Protein AF-A0A662G137-F1 (afdb_monomer)

Foldseek 3Di:
DVVVVVVVLVVVVVVDDVVVVVVVVVVVVVVVLVVVLVCLVVVLVVQLVVLVPDLDQAADEQCNVVVLVVSLVVCVVVVVVVVSVVSVVSVVSSVVSNVVSLVVVCVVALDDDPVSCNRDHNVSSVVSVVSSVVVVVVVVVVCCVVVDPD

Secondary structure (DSSP, 8-state):
-HHHHHHHHHHHHTTS-HHHHHHHHHHHHHHHHHHHHHHHHHHHHHHHHHHHH-SSPPP--TTHHHHHHHHHHHHHHTT-HHHHHHHHHHHHHHHHHHHHHHHHHHHH--S--HHHHTTS-HHHHHHHHHHHHHHHHHHHHHHHHHTT--

Mean predicted aligned error: 10.44 Å

Radius of gyration: 22.41 Å; Cα contacts (8 Å, |Δi|>4): 82; chains: 1; bounding box: 70×26×54 Å

Solvent-accessible surface area (backbone atoms only — not comparable to full-atom values): 8249 Å² total; per-residue (Å²): 111,72,70,59,51,56,50,52,50,59,58,54,66,73,67,75,55,74,67,67,48,49,55,50,50,50,53,49,50,51,49,51,50,49,51,55,47,58,50,47,57,56,48,50,54,54,49,40,58,50,48,77,75,40,85,62,81,62,72,41,57,54,57,45,66,62,52,51,52,52,49,39,50,51,30,48,76,71,66,37,52,74,59,23,54,52,50,50,52,53,50,53,52,40,50,53,54,51,48,53,44,53,50,53,49,35,77,75,48,38,63,80,48,70,76,62,41,68,24,29,28,53,71,50,39,56,51,52,48,49,49,11,52,53,49,42,52,49,51,56,49,49,53,45,60,74,68,62,64,132

Sequence (150 aa):
MVAMLKLLHRILTSMGSEKDLAVITEGYTEEVAREETVSMDIGLKKLLWKEERTDELQAIPADFYTRLSSYIKIMKENKDEKMADRMECLAVDLLRRRLQKILGIVSTNPRASKELMDKMSFEEKVLYNTLCKTVAAWENYMSRYVGGGD

Structure (mmCIF, N/CA/C/O backbone):
data_AF-A0A662G137-F1
#
_entry.id   AF-A0A662G137-F1
#
loop_
_atom_site.group_PDB
_atom_site.id
_atom_site.type_symbol
_atom_site.label_atom_id
_atom_site.label_alt_id
_atom_site.label_comp_id
_atom_site.label_asym_id
_atom_site.label_entity_id
_atom_site.label_seq_id
_atom_site.pdbx_PDB_ins_code
_atom_site.Cartn_x
_atom_site.Cartn_y
_atom_site.Cartn_z
_atom_site.occupancy
_atom_site.B_iso_or_equiv
_atom_site.auth_seq_id
_atom_site.auth_comp_id
_atom_site.auth_asym_id
_atom_site.auth_atom_id
_atom_site.pdbx_PDB_model_num
ATOM 1 N N . MET A 1 1 ? -21.602 -11.306 2.082 1.00 51.47 1 MET A N 1
ATOM 2 C CA . MET A 1 1 ? -22.308 -11.395 3.382 1.00 51.47 1 MET A CA 1
ATOM 3 C C . MET A 1 1 ? -23.451 -10.391 3.506 1.00 51.47 1 MET A C 1
ATOM 5 O O . MET A 1 1 ? -24.570 -10.830 3.722 1.00 51.47 1 MET A O 1
ATOM 9 N N . VAL A 1 2 ? -23.240 -9.094 3.252 1.00 40.75 2 VAL A N 1
ATOM 10 C CA . VAL A 1 2 ? -24.284 -8.041 3.342 1.00 40.75 2 VAL A CA 1
ATOM 11 C C . VAL A 1 2 ? -25.570 -8.341 2.542 1.00 40.75 2 VAL A C 1
ATOM 13 O O . VAL A 1 2 ? -26.673 -8.070 3.007 1.00 40.75 2 VAL A O 1
ATOM 16 N N . ALA A 1 3 ? -25.463 -8.951 1.355 1.00 46.53 3 ALA A N 1
ATOM 17 C CA . ALA A 1 3 ? -26.630 -9.324 0.543 1.00 46.53 3 ALA A CA 1
ATOM 18 C C . ALA A 1 3 ? -27.473 -10.463 1.155 1.00 46.53 3 ALA A C 1
ATOM 20 O O . ALA A 1 3 ? -28.692 -10.471 1.011 1.00 46.53 3 ALA A O 1
ATOM 21 N N . MET A 1 4 ? -26.834 -11.395 1.869 1.00 54.94 4 MET A N 1
ATOM 22 C CA . MET A 1 4 ? -27.506 -12.519 2.532 1.00 54.94 4 MET A CA 1
ATOM 23 C C . MET A 1 4 ? -28.277 -12.034 3.771 1.00 54.94 4 MET A C 1
ATOM 25 O O . MET A 1 4 ? -29.402 -12.461 4.011 1.00 54.94 4 MET A O 1
ATOM 29 N N . LEU A 1 5 ? -27.714 -11.054 4.485 1.00 55.84 5 LEU A N 1
ATOM 30 C CA . LEU A 1 5 ? -28.343 -10.387 5.629 1.00 55.84 5 LEU A CA 1
ATOM 31 C C . LEU A 1 5 ? -29.590 -9.587 5.226 1.00 55.84 5 LEU A C 1
ATOM 33 O O . LEU A 1 5 ? -30.619 -9.677 5.890 1.00 55.84 5 LEU A O 1
ATOM 37 N N . LYS A 1 6 ? -29.551 -8.880 4.087 1.00 55.31 6 LYS A N 1
ATOM 38 C CA . LYS A 1 6 ? -30.733 -8.184 3.538 1.00 55.31 6 LYS A CA 1
ATOM 39 C C . LYS A 1 6 ? -31.857 -9.146 3.138 1.00 55.31 6 LYS A C 1
ATOM 41 O O . LYS A 1 6 ? -33.029 -8.787 3.237 1.00 55.31 6 LYS A O 1
ATOM 46 N N . LEU A 1 7 ? -31.505 -10.354 2.690 1.00 60.69 7 LEU A N 1
ATOM 47 C CA . LEU A 1 7 ? -32.466 -11.397 2.330 1.00 60.69 7 LEU A CA 1
ATOM 48 C C . LEU A 1 7 ? -33.125 -12.004 3.578 1.00 60.69 7 LEU A C 1
ATOM 50 O O . LEU A 1 7 ? -34.345 -12.128 3.613 1.00 60.69 7 LEU A O 1
ATOM 54 N N . LEU A 1 8 ? -32.336 -12.303 4.615 1.00 57.41 8 LEU A N 1
ATOM 55 C CA . LEU A 1 8 ? -32.831 -12.789 5.908 1.00 57.41 8 LEU A CA 1
ATOM 56 C C . LEU A 1 8 ? -33.734 -11.766 6.601 1.00 57.41 8 LEU A C 1
ATOM 58 O O . LEU A 1 8 ? -34.808 -12.132 7.066 1.00 57.41 8 LEU A O 1
ATOM 62 N N . HIS A 1 9 ? -33.354 -10.484 6.586 1.00 60.75 9 HIS A N 1
ATOM 63 C 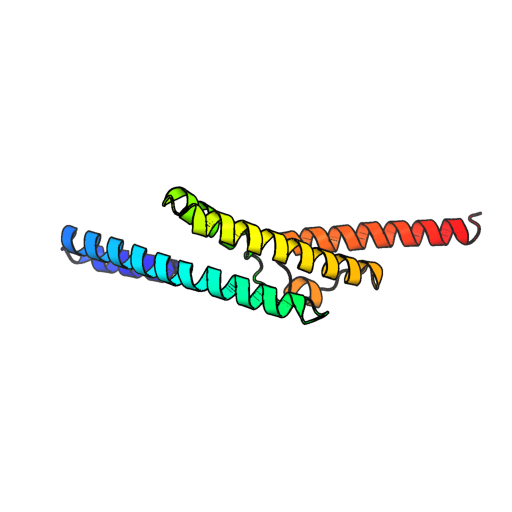CA . HIS A 1 9 ? -34.194 -9.406 7.107 1.00 60.75 9 HIS A CA 1
ATOM 64 C C . HIS A 1 9 ? -35.554 -9.379 6.395 1.00 60.75 9 HIS A C 1
ATOM 66 O O . HIS A 1 9 ? -36.578 -9.493 7.053 1.00 60.75 9 HIS A O 1
ATOM 72 N N . ARG A 1 10 ? -35.578 -9.378 5.051 1.00 62.62 10 ARG A N 1
ATOM 73 C CA . ARG A 1 10 ? -36.822 -9.410 4.254 1.00 62.62 10 ARG A CA 1
ATOM 74 C C . ARG A 1 10 ? -37.727 -10.610 4.547 1.00 62.62 10 ARG A C 1
ATOM 76 O O . ARG A 1 10 ? -38.945 -10.459 4.519 1.00 62.62 10 ARG A O 1
ATOM 83 N N . ILE A 1 11 ? -37.148 -11.788 4.784 1.00 66.88 11 ILE A N 1
ATOM 84 C CA . ILE A 1 11 ? -37.906 -13.008 5.099 1.00 66.88 11 ILE A CA 1
ATOM 85 C C . ILE A 1 11 ? -38.547 -12.885 6.486 1.00 66.88 11 ILE A C 1
ATOM 87 O O . ILE A 1 11 ? -39.730 -13.181 6.645 1.00 66.88 11 ILE A O 1
ATOM 91 N N . LEU A 1 12 ? -37.802 -12.381 7.469 1.00 53.72 12 LEU A N 1
ATOM 92 C CA . LEU A 1 12 ? -38.257 -12.270 8.855 1.00 53.72 12 LEU A CA 1
ATOM 93 C C . LEU A 1 12 ? -39.267 -11.129 9.062 1.00 53.72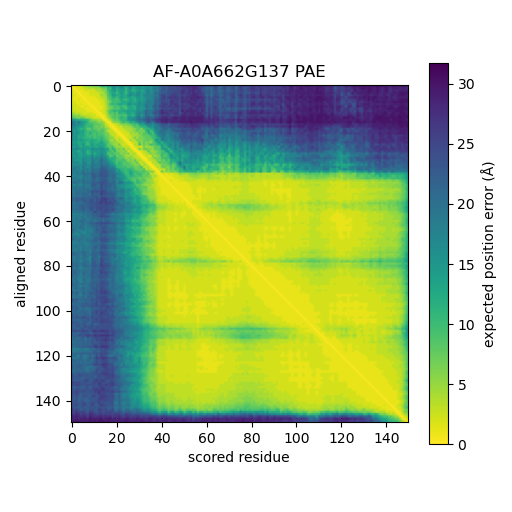 12 LEU A C 1
ATOM 95 O O . LEU A 1 12 ? -40.218 -11.303 9.822 1.00 53.72 12 LEU A O 1
ATOM 99 N N . THR A 1 13 ? -39.154 -10.010 8.331 1.00 57.12 13 THR A N 1
ATOM 100 C CA . THR A 1 13 ? -40.155 -8.922 8.359 1.00 57.12 13 THR A CA 1
ATOM 101 C C . THR A 1 13 ? -41.534 -9.391 7.874 1.00 57.12 13 THR A C 1
ATOM 103 O O . THR A 1 13 ? -42.550 -8.855 8.307 1.00 57.12 13 THR A O 1
ATOM 106 N N . SER A 1 14 ? -41.601 -10.431 7.030 1.00 61.72 14 SER A N 1
ATOM 107 C CA . SER A 1 14 ? -42.876 -11.008 6.572 1.00 61.72 14 SER A CA 1
ATOM 108 C C . SER A 1 14 ? -43.627 -11.811 7.648 1.00 61.72 14 SER A C 1
ATOM 110 O O . SER A 1 14 ? -44.797 -12.131 7.456 1.00 61.72 14 SER A O 1
ATOM 112 N N . MET A 1 15 ? -42.981 -12.115 8.784 1.00 59.91 15 MET A N 1
ATOM 113 C CA . MET A 1 15 ? -43.495 -13.029 9.814 1.00 59.91 15 MET A CA 1
ATOM 114 C C . MET A 1 15 ? -44.010 -12.349 11.099 1.00 59.91 15 MET A C 1
ATOM 116 O O . MET A 1 15 ? -44.350 -13.044 12.050 1.00 59.91 15 MET A O 1
ATOM 120 N N . GLY A 1 16 ? -44.152 -11.019 11.127 1.00 57.72 16 GLY A N 1
ATOM 121 C CA . GLY A 1 16 ? -44.998 -10.334 12.116 1.00 57.72 16 GLY A CA 1
ATOM 122 C C . GLY A 1 16 ? -44.515 -10.363 13.576 1.00 57.72 16 GLY A C 1
ATOM 123 O O . GLY A 1 16 ? -45.166 -10.946 14.434 1.00 57.72 16 GLY A O 1
ATOM 124 N N . SER A 1 17 ? -43.421 -9.659 13.880 1.00 57.91 17 SER A N 1
ATOM 125 C CA . SER A 1 17 ? -43.173 -9.041 15.200 1.00 57.91 17 SER A CA 1
ATOM 126 C C . SER A 1 17 ? -42.198 -7.873 15.026 1.00 57.91 17 SER A C 1
ATOM 128 O O . SER A 1 17 ? -40.994 -7.979 15.236 1.00 57.91 17 SER A O 1
ATOM 130 N N . GLU A 1 18 ? -42.712 -6.755 14.524 1.00 55.00 18 GLU A N 1
ATOM 131 C CA . GLU A 1 18 ? -41.906 -5.655 13.977 1.00 55.00 18 GLU A CA 1
ATOM 132 C C . GLU A 1 18 ? -41.025 -4.948 15.029 1.00 55.00 18 GLU A C 1
ATOM 134 O O . GLU A 1 18 ? -39.949 -4.458 14.699 1.00 55.00 18 GLU A O 1
ATOM 139 N N . LYS A 1 19 ? -41.438 -4.938 16.306 1.00 53.97 19 LYS A N 1
ATOM 140 C CA . LYS A 1 19 ? -40.733 -4.224 17.388 1.00 53.97 19 LYS A CA 1
ATOM 141 C C . LYS A 1 19 ? -39.618 -5.038 18.040 1.00 53.97 19 LYS A C 1
ATOM 143 O O . LYS A 1 19 ? -38.532 -4.503 18.236 1.00 53.97 19 LYS A O 1
ATOM 148 N N . ASP A 1 20 ? -39.850 -6.320 18.315 1.00 51.69 20 ASP A N 1
ATOM 149 C CA . ASP A 1 20 ? -38.810 -7.192 18.874 1.00 51.69 20 ASP A CA 1
ATOM 150 C C . ASP A 1 20 ? -37.749 -7.506 17.812 1.00 51.69 20 ASP A C 1
ATOM 152 O O . ASP A 1 20 ? -36.557 -7.525 18.109 1.00 51.69 20 ASP A O 1
ATOM 156 N N . LEU A 1 21 ? -38.161 -7.659 16.545 1.00 51.22 21 LEU A N 1
ATOM 157 C CA . LEU A 1 21 ? -37.233 -7.839 15.431 1.00 51.22 21 LEU A CA 1
ATOM 158 C C . LEU A 1 21 ? -36.359 -6.606 15.217 1.00 51.22 21 LEU A C 1
ATOM 160 O O . LEU A 1 21 ? -35.166 -6.788 15.017 1.00 51.22 21 LEU A O 1
ATOM 164 N N . ALA A 1 22 ? -36.898 -5.383 15.283 1.00 54.12 22 ALA A N 1
ATOM 165 C CA . ALA A 1 22 ? -36.102 -4.164 15.120 1.00 54.12 22 ALA A CA 1
ATOM 166 C C . ALA A 1 22 ? -34.992 -4.066 16.177 1.00 54.12 22 ALA A C 1
ATOM 168 O O . ALA A 1 22 ? -33.837 -3.890 15.811 1.00 54.12 22 ALA A O 1
ATOM 169 N N . VAL A 1 23 ? -35.313 -4.311 17.453 1.00 56.78 23 VAL A N 1
ATOM 170 C CA . VAL A 1 23 ? -34.330 -4.312 18.553 1.00 56.78 23 VAL A CA 1
ATOM 171 C C . VAL A 1 23 ? -33.284 -5.418 18.376 1.00 56.78 23 VAL A C 1
ATOM 173 O O . VAL A 1 23 ? -32.095 -5.182 18.574 1.00 56.78 23 VAL A O 1
ATOM 176 N N . ILE A 1 24 ? -33.699 -6.615 17.947 1.00 56.53 24 ILE A N 1
ATOM 177 C CA . ILE A 1 24 ? -32.779 -7.725 17.660 1.00 56.53 24 ILE A CA 1
ATOM 178 C C . ILE A 1 24 ? -31.900 -7.411 16.445 1.00 56.53 24 ILE A C 1
ATOM 180 O O . ILE A 1 24 ? -30.711 -7.716 16.468 1.00 56.53 24 ILE A O 1
ATOM 184 N N . THR A 1 25 ? -32.447 -6.801 15.387 1.00 53.16 25 THR A N 1
ATOM 185 C CA . THR A 1 25 ? -31.648 -6.449 14.205 1.00 53.16 25 THR A CA 1
ATOM 186 C C . THR A 1 25 ? -30.670 -5.333 14.520 1.00 53.16 25 THR A C 1
ATOM 188 O O . THR A 1 25 ? -29.535 -5.426 14.078 1.00 53.16 25 THR A O 1
ATOM 191 N N . GLU A 1 26 ? -31.083 -4.328 15.291 1.00 53.41 26 GLU A N 1
ATOM 192 C CA . GLU A 1 26 ? -30.252 -3.192 15.690 1.00 53.41 26 GLU A CA 1
ATOM 193 C C . GLU A 1 26 ? -29.109 -3.650 16.611 1.00 53.41 26 GLU A C 1
ATOM 195 O O . GLU A 1 26 ? -27.942 -3.421 16.292 1.00 53.41 26 GLU A O 1
ATOM 200 N N . GLY A 1 27 ? -29.412 -4.446 17.644 1.00 54.09 27 GLY A N 1
ATOM 201 C CA . GLY A 1 27 ? -28.400 -5.055 18.516 1.00 54.09 27 GLY A CA 1
ATOM 202 C C . GLY A 1 27 ? -27.455 -6.012 17.779 1.00 54.09 27 GLY A C 1
ATOM 203 O O . GLY A 1 27 ? -26.245 -5.971 17.986 1.00 54.09 27 GLY A O 1
ATOM 204 N N . TYR A 1 28 ? -27.969 -6.815 16.843 1.00 51.94 28 TYR A N 1
ATOM 205 C CA . TYR A 1 28 ? -27.140 -7.692 16.011 1.00 51.94 28 TYR A CA 1
ATOM 206 C C . TYR A 1 28 ? -26.259 -6.901 15.031 1.00 51.94 28 TYR A C 1
ATOM 208 O O . TYR A 1 28 ? -25.102 -7.257 14.811 1.00 51.94 28 TYR A O 1
ATOM 216 N N . THR A 1 29 ? -26.762 -5.805 14.452 1.00 58.88 29 THR A N 1
ATOM 217 C CA . THR A 1 29 ? -25.943 -4.926 13.606 1.00 58.88 29 THR A CA 1
ATOM 218 C C . THR A 1 29 ? -24.855 -4.210 14.394 1.00 58.88 29 THR A C 1
ATOM 220 O O . THR A 1 29 ? -23.752 -4.064 13.871 1.00 58.88 29 THR A O 1
ATOM 223 N N . GLU A 1 30 ? -25.119 -3.814 15.640 1.00 58.59 30 GLU A N 1
ATOM 224 C CA . GLU A 1 30 ? -24.113 -3.217 16.521 1.00 58.59 30 GLU A CA 1
ATOM 225 C C . GLU A 1 30 ? -23.044 -4.229 16.950 1.00 58.59 30 GLU A C 1
ATOM 227 O O . GLU A 1 30 ? -21.858 -3.898 16.944 1.00 58.59 30 GLU A O 1
ATOM 232 N N . GLU A 1 31 ? -23.420 -5.473 17.262 1.00 55.91 31 GLU A N 1
ATOM 233 C CA . GLU A 1 31 ? -22.465 -6.538 17.600 1.00 55.91 31 GLU A CA 1
ATOM 234 C C . GLU A 1 31 ? -21.571 -6.910 16.414 1.00 55.91 31 GLU A C 1
ATOM 236 O O . GLU A 1 31 ? -20.349 -6.953 16.564 1.00 55.91 31 GLU A O 1
ATOM 241 N N . VAL A 1 32 ? -22.142 -7.089 15.218 1.00 59.47 32 VAL A N 1
ATOM 242 C CA . VAL A 1 32 ? -21.367 -7.359 13.995 1.00 59.47 32 VAL A CA 1
ATOM 243 C C . VAL A 1 32 ? -20.462 -6.178 13.652 1.00 59.47 32 VAL A C 1
ATOM 245 O O . VAL A 1 32 ? -19.288 -6.381 13.343 1.00 59.47 32 VAL A O 1
ATOM 248 N N . ALA A 1 33 ? -20.962 -4.942 13.757 1.00 59.34 33 ALA A N 1
ATOM 249 C CA . ALA A 1 33 ? -20.140 -3.755 13.554 1.00 59.34 33 ALA A CA 1
ATOM 250 C C . ALA A 1 33 ? -18.986 -3.722 14.561 1.00 59.34 33 ALA A C 1
ATOM 252 O O . ALA A 1 33 ? -17.848 -3.475 14.170 1.00 59.34 33 ALA A O 1
ATOM 253 N N . ARG A 1 34 ? -19.230 -4.033 15.839 1.00 56.75 34 ARG A N 1
ATOM 254 C CA . ARG A 1 34 ? -18.200 -4.077 16.887 1.00 56.75 34 ARG A CA 1
ATOM 255 C C . ARG A 1 34 ? -17.174 -5.194 16.669 1.00 56.75 34 ARG A C 1
ATOM 257 O O . ARG A 1 34 ? -15.986 -4.966 16.898 1.00 56.75 34 ARG A O 1
ATOM 264 N N . GLU A 1 35 ? -17.585 -6.370 16.204 1.00 59.28 35 GLU A N 1
ATOM 265 C CA . GLU A 1 35 ? -16.675 -7.467 15.846 1.00 59.28 35 GLU A CA 1
ATOM 266 C C . GLU A 1 35 ? -15.814 -7.129 14.624 1.00 59.28 35 GLU A C 1
ATOM 268 O O . GLU A 1 35 ? -14.588 -7.275 14.674 1.00 59.28 35 GLU A O 1
ATOM 273 N N . GLU A 1 36 ? -16.419 -6.596 13.557 1.00 64.88 36 GLU A N 1
ATOM 274 C CA . GLU A 1 36 ? -15.684 -6.048 12.410 1.00 64.88 36 GLU A CA 1
ATOM 275 C C . GLU A 1 36 ? -14.724 -4.943 12.864 1.00 64.88 36 GLU A C 1
ATOM 277 O O . GLU A 1 36 ? -13.606 -4.827 12.350 1.00 64.88 36 GLU A O 1
ATOM 282 N N . THR A 1 37 ? -15.123 -4.188 13.892 1.00 61.81 37 THR A N 1
ATOM 283 C CA . THR A 1 37 ? -14.331 -3.089 14.418 1.00 61.81 37 THR A CA 1
ATOM 284 C C . THR A 1 37 ? -13.056 -3.602 15.114 1.00 61.81 37 THR A C 1
ATOM 286 O O . THR A 1 37 ? -11.929 -3.269 14.737 1.00 61.81 37 THR A O 1
ATOM 289 N N . VAL A 1 38 ? -13.204 -4.498 16.093 1.00 61.56 38 VAL A N 1
ATOM 290 C CA . VAL A 1 38 ? -12.068 -5.122 16.801 1.00 61.56 38 VAL A CA 1
ATOM 291 C C . VAL A 1 38 ? -11.159 -5.885 15.830 1.00 61.56 38 VAL A C 1
ATOM 293 O O . VAL A 1 38 ? -9.929 -5.843 15.953 1.00 61.56 38 VAL A O 1
ATOM 296 N N . SER A 1 39 ? -11.745 -6.529 14.819 1.00 79.81 39 SER A N 1
ATOM 297 C CA . SER A 1 39 ? -10.998 -7.226 13.772 1.00 79.81 39 SER A CA 1
ATOM 298 C C . SER A 1 39 ? -10.108 -6.283 12.952 1.00 79.81 39 SER A C 1
ATOM 300 O O . SER A 1 39 ? -9.030 -6.694 12.508 1.00 79.81 39 SER A O 1
ATOM 302 N N . MET A 1 40 ? -10.512 -5.026 12.748 1.00 85.62 40 MET A N 1
ATOM 303 C CA . MET A 1 40 ? -9.742 -4.071 11.951 1.00 85.62 40 MET A CA 1
ATOM 304 C C . MET A 1 40 ? -8.506 -3.542 12.694 1.00 85.62 40 MET A C 1
ATOM 306 O O . MET A 1 40 ? -7.430 -3.493 12.099 1.00 85.62 40 MET A O 1
ATOM 310 N N . ASP A 1 41 ? -8.603 -3.214 13.987 1.00 86.38 41 ASP A N 1
ATOM 311 C CA . ASP A 1 41 ? -7.438 -2.780 14.787 1.00 86.38 41 ASP A CA 1
ATOM 312 C C . ASP A 1 41 ? -6.361 -3.878 14.852 1.00 86.38 41 ASP A C 1
ATOM 314 O O . ASP A 1 41 ? -5.193 -3.665 14.507 1.00 86.38 41 ASP A O 1
ATOM 318 N N . ILE A 1 42 ? -6.764 -5.103 15.210 1.00 88.19 42 ILE A N 1
ATOM 319 C CA . ILE A 1 42 ? -5.848 -6.252 15.273 1.00 88.19 42 ILE A CA 1
ATOM 320 C C . ILE A 1 42 ? -5.253 -6.542 13.889 1.00 88.19 42 ILE A C 1
ATOM 322 O O . ILE A 1 42 ? -4.048 -6.790 13.764 1.00 88.19 42 ILE A O 1
ATOM 326 N N . GLY A 1 43 ? -6.081 -6.487 12.842 1.00 91.81 43 GLY A N 1
ATOM 327 C CA . GLY A 1 43 ? -5.658 -6.690 11.461 1.00 91.81 43 GLY A CA 1
ATOM 328 C C . GLY A 1 43 ? -4.614 -5.670 11.009 1.00 91.81 43 GLY A C 1
ATOM 329 O O . GLY A 1 43 ? -3.585 -6.062 10.454 1.00 91.81 43 GLY A O 1
ATOM 330 N N . LEU A 1 44 ? -4.835 -4.384 11.296 1.00 94.94 44 LEU A N 1
ATOM 331 C CA . LEU A 1 44 ? -3.927 -3.300 10.922 1.00 94.94 44 LEU A CA 1
ATOM 332 C C . LEU A 1 44 ? -2.578 -3.422 11.634 1.00 94.94 44 LEU A C 1
ATOM 334 O O . LEU A 1 44 ? -1.539 -3.365 10.980 1.00 94.94 44 LEU A O 1
ATOM 338 N N . LYS A 1 45 ? -2.579 -3.672 12.949 1.00 95.00 45 LYS A N 1
ATOM 339 C CA . LYS A 1 45 ? -1.344 -3.888 13.722 1.00 95.00 45 LYS A CA 1
ATOM 340 C C . LYS A 1 45 ? -0.546 -5.078 13.204 1.00 95.00 45 LYS A C 1
ATOM 342 O O . LYS A 1 45 ? 0.667 -4.988 13.031 1.00 95.00 45 LYS A O 1
ATOM 347 N N . LYS A 1 46 ? -1.222 -6.199 12.932 1.00 94.94 46 LYS A N 1
ATOM 348 C CA . LYS A 1 46 ? -0.580 -7.410 12.405 1.00 94.94 46 LYS A CA 1
ATOM 349 C C . LYS A 1 46 ? 0.006 -7.176 11.015 1.00 94.94 46 LYS A C 1
ATOM 351 O O . LYS A 1 46 ? 1.090 -7.676 10.724 1.00 94.94 46 LYS A O 1
ATOM 356 N N . LEU A 1 47 ? -0.709 -6.445 10.163 1.00 96.38 47 LEU A N 1
ATOM 357 C CA . LEU A 1 47 ? -0.231 -6.074 8.838 1.00 96.38 47 LEU A CA 1
ATOM 358 C C . LEU A 1 47 ? 1.003 -5.173 8.935 1.00 96.38 47 LEU A C 1
ATOM 360 O O . LEU A 1 47 ? 2.018 -5.505 8.333 1.00 96.38 47 LEU A O 1
ATOM 364 N N . LEU A 1 48 ? 0.948 -4.107 9.739 1.00 97.00 48 LEU A N 1
ATOM 365 C CA . LEU A 1 48 ? 2.079 -3.201 9.956 1.00 97.00 48 LEU A CA 1
ATOM 366 C C . LEU A 1 48 ? 3.309 -3.956 10.471 1.00 97.00 48 LEU A C 1
ATOM 368 O O . LEU A 1 48 ? 4.385 -3.836 9.895 1.00 97.00 48 LEU A O 1
ATOM 372 N N . TRP A 1 49 ? 3.136 -4.822 11.472 1.00 96.75 49 TRP A N 1
ATOM 373 C CA . TRP A 1 49 ? 4.225 -5.640 12.011 1.00 96.75 49 TRP A CA 1
ATOM 374 C C . TRP A 1 49 ? 4.895 -6.520 10.945 1.00 96.75 49 TRP A C 1
ATOM 376 O O . TRP A 1 49 ? 6.116 -6.676 10.936 1.00 96.75 49 TRP A O 1
ATOM 386 N N . LYS A 1 50 ? 4.112 -7.104 10.028 1.00 96.56 50 LYS A N 1
ATOM 387 C CA . LYS A 1 50 ? 4.662 -7.870 8.898 1.00 96.56 50 LYS A CA 1
ATOM 388 C C . LYS A 1 50 ? 5.362 -6.966 7.890 1.00 96.56 50 LYS A C 1
ATOM 390 O O . LYS A 1 50 ? 6.421 -7.332 7.381 1.00 96.56 50 LYS A O 1
ATOM 395 N N . GLU A 1 51 ? 4.775 -5.808 7.606 1.00 96.56 51 GLU A N 1
ATOM 396 C CA . GLU A 1 51 ? 5.321 -4.828 6.673 1.00 96.56 51 GLU A CA 1
ATOM 397 C C . GLU A 1 51 ? 6.704 -4.339 7.125 1.00 96.56 51 GLU A C 1
ATOM 399 O O . GLU A 1 51 ? 7.595 -4.199 6.298 1.00 96.56 51 GLU A O 1
ATOM 404 N N . GLU A 1 52 ? 6.922 -4.158 8.429 1.00 95.62 52 GLU A N 1
ATOM 405 C CA . GLU A 1 52 ? 8.200 -3.693 8.987 1.00 95.62 52 GLU A CA 1
ATOM 406 C C . GLU A 1 52 ? 9.327 -4.732 8.967 1.00 95.62 52 GLU A C 1
ATOM 408 O O . GLU A 1 52 ? 10.495 -4.371 9.075 1.00 95.62 52 GLU A O 1
ATOM 413 N N . ARG A 1 53 ? 8.995 -6.023 8.873 1.00 95.75 53 ARG A N 1
ATOM 414 C CA . ARG A 1 53 ? 9.953 -7.128 9.071 1.00 95.75 53 ARG A CA 1
ATOM 415 C C . ARG A 1 53 ? 10.300 -7.887 7.801 1.00 95.75 53 ARG A C 1
ATOM 417 O O . ARG A 1 53 ? 11.085 -8.829 7.845 1.00 95.75 53 ARG A O 1
ATOM 424 N N . THR A 1 54 ? 9.663 -7.529 6.701 1.00 94.69 54 THR A N 1
ATOM 425 C CA . THR A 1 54 ? 9.852 -8.165 5.403 1.00 94.69 54 THR A CA 1
ATOM 426 C C . THR A 1 54 ? 10.199 -7.089 4.398 1.00 94.69 54 THR A C 1
ATOM 428 O O . THR A 1 54 ? 9.646 -5.996 4.469 1.00 94.69 54 THR A O 1
ATOM 431 N N . ASP A 1 55 ? 11.069 -7.390 3.442 1.00 90.88 55 ASP A N 1
ATOM 432 C CA . ASP A 1 55 ? 11.300 -6.484 2.311 1.00 90.88 55 ASP A CA 1
ATOM 433 C C . ASP A 1 55 ? 10.169 -6.600 1.280 1.00 90.88 55 ASP A C 1
ATOM 435 O O . ASP A 1 55 ? 9.847 -5.655 0.562 1.00 90.88 55 ASP A O 1
ATOM 439 N N . GLU A 1 56 ? 9.491 -7.750 1.264 1.00 92.44 56 GLU A N 1
ATOM 440 C CA . GLU A 1 56 ? 8.361 -8.005 0.384 1.00 92.44 56 GLU A CA 1
ATOM 441 C C . GLU A 1 56 ? 7.123 -7.198 0.778 1.00 92.44 56 GLU A C 1
ATOM 443 O O . GLU A 1 56 ? 6.741 -7.107 1.951 1.00 92.44 56 GLU A O 1
ATOM 448 N N . LEU A 1 57 ? 6.452 -6.656 -0.237 1.00 95.75 57 LEU A N 1
ATOM 449 C CA . LEU A 1 57 ? 5.165 -5.997 -0.083 1.00 95.75 57 LEU A CA 1
ATOM 450 C C . LEU A 1 57 ? 4.107 -7.022 0.335 1.00 95.75 57 LEU A C 1
ATOM 452 O O . LEU A 1 57 ? 3.866 -8.002 -0.374 1.00 95.75 57 LEU A O 1
ATOM 456 N N . GLN A 1 58 ? 3.461 -6.792 1.475 1.00 97.06 58 GLN A N 1
ATOM 457 C CA . GLN A 1 58 ? 2.415 -7.694 1.950 1.00 97.06 58 GLN A CA 1
ATOM 458 C C . GLN A 1 58 ? 1.146 -7.538 1.108 1.00 97.06 58 GLN A C 1
ATOM 460 O O . GLN A 1 58 ? 0.807 -6.433 0.689 1.00 97.06 58 GLN A O 1
ATOM 465 N N . ALA A 1 59 ? 0.426 -8.634 0.864 1.00 96.69 59 ALA A N 1
ATOM 466 C CA . ALA A 1 59 ? -0.827 -8.569 0.123 1.00 96.69 59 ALA A CA 1
ATOM 467 C C . ALA A 1 59 ? -1.927 -7.915 0.968 1.00 96.69 59 ALA A C 1
ATOM 469 O O . ALA A 1 59 ? -2.210 -8.368 2.081 1.00 96.69 59 ALA A O 1
ATOM 470 N N . ILE A 1 60 ? -2.565 -6.883 0.415 1.00 96.62 60 ILE A N 1
ATOM 471 C CA . ILE A 1 60 ? -3.742 -6.244 1.007 1.00 96.62 60 ILE A CA 1
ATOM 472 C C . ILE A 1 60 ? -4.927 -6.261 0.032 1.00 96.62 60 ILE A C 1
ATOM 474 O O . ILE A 1 60 ? -4.726 -6.274 -1.183 1.00 96.62 60 ILE A O 1
ATOM 478 N N . PRO A 1 61 ? -6.173 -6.251 0.536 1.00 95.19 61 PRO A N 1
ATOM 479 C CA . PRO A 1 61 ? -7.360 -6.136 -0.304 1.00 95.19 61 PRO A CA 1
ATOM 480 C C . PRO A 1 61 ? -7.393 -4.837 -1.118 1.00 95.19 61 PRO A C 1
ATOM 482 O O . PRO A 1 61 ? -6.938 -3.789 -0.661 1.00 95.19 61 PRO A O 1
ATOM 485 N N . ALA A 1 62 ? -8.005 -4.886 -2.303 1.00 94.44 62 ALA A N 1
ATOM 486 C CA . ALA A 1 62 ? -8.103 -3.729 -3.195 1.00 94.44 62 ALA A CA 1
ATOM 487 C C . ALA A 1 62 ? -8.842 -2.532 -2.562 1.00 94.44 62 ALA A C 1
ATOM 489 O O . ALA A 1 62 ? -8.534 -1.390 -2.878 1.00 94.44 62 ALA A O 1
ATOM 490 N N . ASP A 1 63 ? -9.787 -2.798 -1.663 1.00 93.44 63 ASP A N 1
ATOM 491 C CA . ASP A 1 63 ? -10.632 -1.829 -0.960 1.00 93.44 63 ASP A CA 1
ATOM 492 C C . ASP A 1 63 ? -10.094 -1.441 0.432 1.00 93.44 63 ASP A C 1
ATOM 494 O O . ASP A 1 63 ? -10.794 -0.795 1.213 1.00 93.44 63 ASP A O 1
ATOM 498 N N . PHE A 1 64 ? -8.865 -1.844 0.773 1.00 95.25 64 PHE A N 1
ATOM 499 C CA . PHE A 1 64 ? -8.315 -1.735 2.125 1.00 95.25 64 PHE A CA 1
ATOM 500 C C . PHE A 1 64 ? -8.387 -0.318 2.713 1.00 95.25 64 PHE A C 1
ATOM 502 O O . PHE A 1 64 ? -8.957 -0.141 3.791 1.00 95.25 64 PHE A O 1
ATOM 509 N N . TYR A 1 65 ? -7.860 0.696 2.017 1.00 94.56 65 TYR A N 1
ATOM 510 C CA . TYR A 1 65 ? -7.847 2.068 2.540 1.00 94.56 65 TYR A CA 1
ATOM 511 C C . TYR A 1 65 ? -9.245 2.684 2.612 1.00 94.56 65 TYR A C 1
ATOM 513 O O . TYR A 1 65 ? -9.530 3.441 3.538 1.00 94.56 65 TYR A O 1
ATOM 521 N N . THR A 1 66 ? -10.147 2.300 1.705 1.00 93.00 66 THR A N 1
ATOM 522 C CA . THR A 1 66 ? -11.557 2.712 1.759 1.00 93.00 66 THR A CA 1
ATOM 523 C C . THR A 1 66 ? -12.239 2.179 3.024 1.00 93.00 66 THR A C 1
ATOM 525 O O . THR A 1 66 ? -12.907 2.935 3.737 1.00 93.00 66 THR A O 1
ATOM 528 N N . ARG A 1 67 ? -12.033 0.896 3.360 1.00 91.38 67 ARG A N 1
ATOM 529 C CA . ARG A 1 67 ? -12.565 0.313 4.604 1.00 91.38 67 ARG A CA 1
ATOM 530 C C . ARG A 1 67 ? -11.931 0.935 5.844 1.00 91.38 67 ARG A C 1
ATOM 532 O O . ARG A 1 67 ? -12.648 1.254 6.784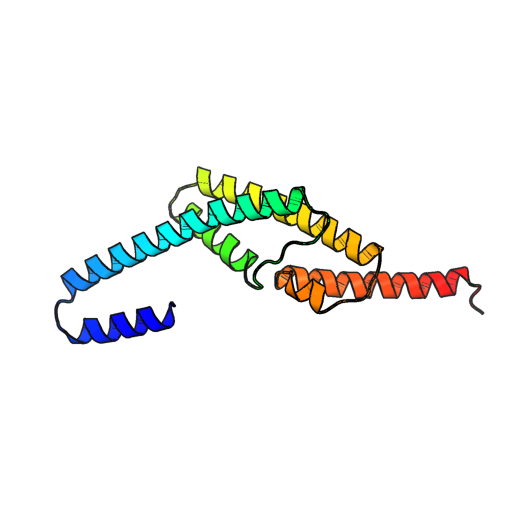 1.00 91.38 67 ARG A O 1
ATOM 539 N N . LEU A 1 68 ? -10.616 1.155 5.831 1.00 93.25 68 LEU A N 1
ATOM 540 C CA . LEU A 1 68 ? -9.898 1.770 6.948 1.00 93.25 68 LEU A CA 1
ATOM 541 C C . LEU A 1 68 ? -10.364 3.210 7.209 1.00 93.25 68 LEU A C 1
ATOM 543 O O . LEU A 1 68 ? -10.603 3.583 8.353 1.00 93.25 68 LEU A O 1
ATOM 547 N N . SER A 1 69 ? -10.559 4.004 6.154 1.00 93.94 69 SER A N 1
ATOM 548 C CA . SER A 1 69 ? -11.106 5.360 6.267 1.00 93.94 69 SER A CA 1
ATOM 549 C C . SER A 1 69 ? -12.531 5.352 6.827 1.00 93.94 69 SER A C 1
ATOM 551 O O . SER A 1 69 ? -12.839 6.122 7.737 1.00 93.94 69 SER A O 1
ATOM 553 N N . SER A 1 70 ? -13.379 4.439 6.342 1.00 91.62 70 SER A N 1
ATOM 554 C CA . SER A 1 70 ? -14.755 4.279 6.834 1.00 91.62 70 SER A CA 1
ATOM 555 C C . SER A 1 70 ? -14.781 3.884 8.311 1.00 91.62 70 SER A C 1
ATOM 557 O O . SER A 1 70 ? -15.537 4.454 9.090 1.00 91.62 70 SER A O 1
ATOM 559 N N . TYR A 1 71 ? -13.903 2.965 8.710 1.00 90.69 71 TYR A N 1
ATOM 560 C CA . TYR A 1 71 ? -13.727 2.558 10.098 1.00 90.69 71 TYR A CA 1
ATOM 561 C C . TYR A 1 71 ? -13.351 3.744 10.998 1.00 90.69 71 TYR A C 1
ATOM 563 O O . TYR A 1 71 ? -13.994 3.983 12.017 1.00 90.69 71 TYR A O 1
ATOM 571 N N . ILE A 1 72 ? -12.331 4.522 10.616 1.00 93.62 72 ILE A N 1
ATOM 572 C CA . ILE A 1 72 ? -11.872 5.677 11.405 1.00 93.62 72 ILE A CA 1
ATOM 573 C C . ILE A 1 72 ? -13.003 6.699 11.542 1.00 93.62 72 ILE A C 1
ATOM 575 O O . ILE A 1 72 ? -13.217 7.248 12.622 1.00 93.62 72 ILE A O 1
ATOM 579 N N . LYS A 1 73 ? -13.761 6.919 10.462 1.00 92.50 73 LYS A N 1
ATOM 580 C CA . LYS A 1 73 ? -14.924 7.806 10.460 1.00 92.50 73 LYS A CA 1
ATOM 581 C C . LYS A 1 73 ? -15.988 7.359 11.469 1.00 92.50 73 LYS A C 1
ATOM 583 O O . LYS A 1 73 ? -16.430 8.194 12.251 1.00 92.50 73 LYS A O 1
ATOM 588 N N . ILE A 1 74 ? -16.330 6.070 11.507 1.00 90.62 74 ILE A N 1
ATOM 589 C CA . ILE A 1 74 ? -17.292 5.518 12.476 1.00 90.62 74 ILE A CA 1
ATOM 590 C C . ILE A 1 74 ? -16.817 5.759 13.917 1.00 90.62 74 ILE A C 1
ATOM 592 O O . ILE A 1 74 ? -17.603 6.183 14.760 1.00 90.62 74 ILE A O 1
ATOM 596 N N . MET A 1 75 ? -15.525 5.567 14.209 1.00 91.38 75 MET A N 1
ATOM 597 C CA . MET A 1 75 ? -14.994 5.830 15.557 1.00 91.38 75 MET A CA 1
ATOM 598 C C . MET A 1 75 ? -15.117 7.306 15.952 1.00 91.38 75 MET A C 1
ATOM 600 O O . MET A 1 75 ? -15.485 7.612 17.086 1.00 91.38 75 MET A O 1
ATOM 604 N N . LYS A 1 76 ? -14.874 8.225 15.008 1.00 92.44 76 LYS A N 1
ATOM 605 C CA . LYS A 1 76 ? -15.075 9.665 15.227 1.00 92.44 76 LYS A CA 1
ATOM 606 C C . LYS A 1 76 ? -16.546 10.009 15.462 1.00 92.44 76 LYS A C 1
ATOM 608 O O . LYS A 1 76 ? -16.849 10.776 16.371 1.00 92.44 76 LYS A O 1
ATOM 613 N N . GLU A 1 77 ? -17.457 9.425 14.686 1.00 93.19 77 GLU A N 1
ATOM 614 C CA . GLU A 1 77 ? -18.908 9.612 14.847 1.00 93.19 77 GLU A CA 1
ATOM 615 C C . GLU A 1 77 ? -19.399 9.098 16.210 1.00 93.19 77 GLU A C 1
ATOM 617 O O . GLU A 1 77 ? -20.204 9.758 16.868 1.00 93.19 77 GLU A O 1
ATOM 622 N N . ASN A 1 78 ? -18.820 7.997 16.692 1.00 91.75 78 ASN A N 1
ATOM 623 C CA . ASN A 1 78 ? -19.093 7.417 18.009 1.00 91.75 78 ASN A CA 1
ATOM 624 C C . ASN A 1 78 ? -18.368 8.123 19.171 1.00 91.75 78 ASN A C 1
ATOM 626 O O . ASN A 1 78 ? -18.456 7.668 20.312 1.00 91.75 78 ASN A O 1
ATOM 630 N N . LYS A 1 79 ? -17.663 9.234 18.909 1.00 93.31 79 LYS A N 1
ATOM 631 C CA . LYS A 1 79 ? -16.874 10.001 19.893 1.00 93.31 79 LYS A CA 1
ATOM 632 C C . LYS A 1 79 ? -15.778 9.188 20.598 1.00 93.31 79 LYS A C 1
ATOM 634 O O . LYS A 1 79 ? -15.350 9.548 21.694 1.00 93.31 79 LYS A O 1
ATOM 639 N N . ASP A 1 80 ? -15.280 8.128 19.966 1.00 93.50 80 ASP A N 1
ATOM 640 C CA . ASP A 1 80 ? -14.089 7.398 20.414 1.00 93.50 80 ASP A CA 1
ATOM 641 C C . ASP A 1 80 ? -12.832 7.987 19.749 1.00 93.50 80 ASP A C 1
ATOM 643 O O . ASP A 1 80 ? -12.178 7.366 18.905 1.00 93.50 80 ASP A O 1
ATOM 647 N N . GLU A 1 81 ? -12.509 9.235 20.114 1.00 93.75 81 GLU A N 1
ATOM 648 C CA . GLU A 1 81 ? -11.365 9.981 19.560 1.00 93.75 81 GLU A CA 1
ATOM 649 C C . GLU A 1 81 ? -10.043 9.240 19.787 1.00 93.75 81 GLU A C 1
ATOM 651 O O . GLU A 1 81 ? -9.210 9.138 18.891 1.00 93.75 81 GLU A O 1
ATOM 656 N N . LYS A 1 82 ? -9.879 8.620 20.961 1.00 94.44 82 LYS A N 1
ATOM 657 C CA . LYS A 1 82 ? -8.660 7.883 21.314 1.00 94.44 82 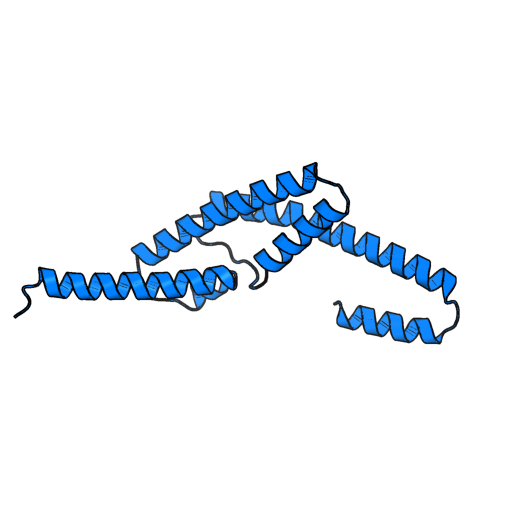LYS A CA 1
ATOM 658 C C . LYS A 1 82 ? -8.405 6.703 20.375 1.00 94.44 82 LYS A C 1
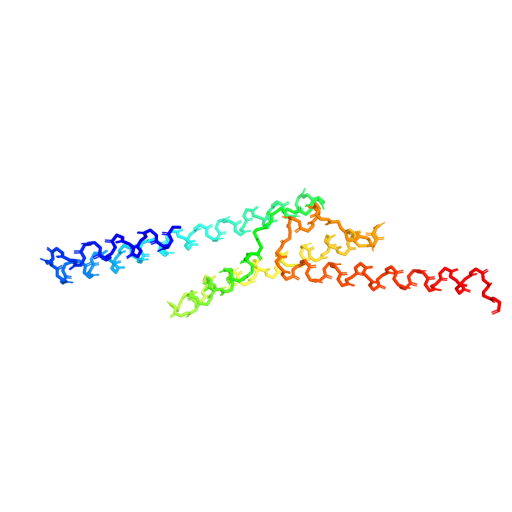ATOM 660 O O . LYS A 1 82 ? -7.247 6.413 20.059 1.00 94.44 82 LYS A O 1
ATOM 665 N N . MET A 1 83 ? -9.448 5.972 19.982 1.00 92.25 83 MET A N 1
ATOM 666 C CA . MET A 1 83 ? -9.302 4.892 19.009 1.00 92.25 83 MET A CA 1
ATOM 667 C C . MET A 1 83 ? -9.113 5.439 17.593 1.00 92.25 83 MET A C 1
ATOM 669 O O . MET A 1 83 ? -8.274 4.913 16.861 1.00 92.25 83 MET A O 1
ATOM 673 N N . ALA A 1 84 ? -9.844 6.491 17.215 1.00 95.19 84 ALA A N 1
ATOM 674 C CA . ALA A 1 84 ? -9.700 7.124 15.906 1.00 95.19 84 ALA A CA 1
ATOM 675 C C . ALA A 1 84 ? -8.259 7.604 15.664 1.00 95.19 84 ALA A C 1
ATOM 677 O O . ALA A 1 84 ? -7.638 7.176 14.691 1.00 95.19 84 ALA A O 1
ATOM 678 N N . ASP A 1 85 ? -7.694 8.380 16.591 1.00 96.38 85 ASP A N 1
ATOM 679 C CA . ASP A 1 85 ? -6.327 8.909 16.506 1.00 96.38 85 ASP A CA 1
ATOM 680 C C . ASP A 1 85 ? -5.291 7.785 16.423 1.00 96.38 85 ASP A C 1
ATOM 682 O O . ASP A 1 85 ? -4.362 7.814 15.614 1.00 96.38 85 ASP A O 1
ATOM 686 N N . ARG A 1 86 ? -5.468 6.734 17.234 1.00 95.62 86 ARG A N 1
ATOM 687 C CA . ARG A 1 86 ? -4.592 5.556 17.197 1.00 95.62 86 ARG A CA 1
ATOM 688 C C . ARG A 1 86 ? -4.598 4.905 15.815 1.00 95.62 86 ARG A C 1
ATOM 690 O O . ARG A 1 86 ? -3.541 4.522 15.316 1.00 95.62 86 ARG A O 1
ATOM 697 N N . MET A 1 87 ? -5.775 4.742 15.225 1.00 95.19 87 MET A N 1
ATOM 698 C CA . MET A 1 87 ? -5.934 4.088 13.929 1.00 95.19 87 MET A CA 1
ATOM 699 C C . MET A 1 87 ? -5.418 4.959 12.787 1.00 95.19 87 MET A C 1
ATOM 701 O O . MET A 1 87 ? -4.831 4.422 11.851 1.00 95.19 87 MET A O 1
ATOM 705 N N . GLU A 1 88 ? -5.542 6.283 12.890 1.00 97.06 88 GLU A N 1
ATOM 706 C CA . GLU A 1 88 ? -4.913 7.225 11.961 1.00 97.06 88 GLU A CA 1
ATOM 707 C C . GLU A 1 88 ? -3.388 7.132 11.997 1.00 97.06 88 GLU A C 1
ATOM 709 O O . GLU A 1 88 ? -2.768 6.994 10.942 1.00 97.06 88 GLU A O 1
ATOM 714 N N . CYS A 1 89 ? -2.778 7.115 13.186 1.00 97.38 89 CYS A N 1
ATOM 715 C CA . CYS A 1 89 ? -1.331 6.933 13.317 1.00 97.38 89 CYS A CA 1
ATOM 716 C C . CYS A 1 89 ? -0.866 5.620 12.670 1.00 97.38 89 CYS A C 1
ATOM 718 O O . CYS A 1 89 ? 0.024 5.630 11.820 1.00 97.38 89 CYS A O 1
ATOM 720 N N . LEU A 1 90 ? -1.524 4.499 12.994 1.00 96.94 90 LEU A N 1
ATOM 721 C CA . LEU A 1 90 ? -1.201 3.193 12.407 1.00 96.94 90 LEU A CA 1
ATOM 722 C C . LEU A 1 90 ? -1.386 3.173 10.881 1.00 96.94 90 LEU A C 1
ATOM 724 O O . LEU A 1 90 ? -0.590 2.558 10.169 1.00 96.94 90 LEU A O 1
ATOM 728 N N . ALA A 1 91 ? -2.423 3.841 10.366 1.00 96.44 91 ALA A N 1
ATOM 729 C CA . ALA A 1 91 ? -2.684 3.944 8.934 1.00 96.44 91 ALA A CA 1
ATOM 730 C C . ALA A 1 91 ? -1.575 4.719 8.211 1.00 96.44 91 ALA A C 1
ATOM 732 O O . ALA A 1 91 ? -1.095 4.281 7.164 1.00 96.44 91 ALA A O 1
ATOM 733 N N . VAL A 1 92 ? -1.155 5.853 8.778 1.00 97.38 92 VAL A N 1
ATOM 734 C CA . VAL A 1 92 ? -0.083 6.691 8.231 1.00 97.38 92 VAL A CA 1
ATOM 735 C C . VAL A 1 92 ? 1.253 5.950 8.254 1.00 97.38 92 VAL A C 1
ATOM 737 O O . VAL A 1 92 ? 1.995 6.003 7.270 1.00 97.38 92 VAL A O 1
ATOM 740 N N . ASP A 1 93 ? 1.553 5.227 9.331 1.00 97.81 93 ASP A N 1
ATOM 741 C CA . ASP A 1 93 ? 2.778 4.435 9.430 1.00 97.81 93 ASP A CA 1
ATOM 742 C C . ASP A 1 93 ? 2.803 3.315 8.387 1.00 97.81 93 ASP A C 1
ATOM 744 O O . ASP A 1 93 ? 3.781 3.182 7.646 1.00 97.81 93 ASP A O 1
ATOM 748 N N . LEU A 1 94 ? 1.698 2.576 8.237 1.00 97.75 94 LEU A N 1
ATOM 749 C CA . LEU A 1 94 ? 1.569 1.557 7.197 1.00 97.75 94 LEU A CA 1
ATOM 750 C C . LEU A 1 94 ? 1.737 2.154 5.796 1.00 97.75 94 LEU A C 1
ATOM 752 O O . LEU A 1 94 ? 2.496 1.616 4.990 1.00 97.75 94 LEU A O 1
ATOM 756 N N . LEU A 1 95 ? 1.066 3.273 5.508 1.00 97.38 95 LEU A N 1
ATOM 757 C CA . LEU A 1 95 ? 1.161 3.962 4.221 1.00 97.38 95 LEU A CA 1
ATOM 758 C C . LEU A 1 95 ? 2.609 4.346 3.897 1.00 97.38 95 LEU A C 1
ATOM 760 O O . LEU A 1 95 ? 3.082 4.083 2.793 1.00 97.38 95 LEU A O 1
ATOM 764 N N . ARG A 1 96 ? 3.337 4.931 4.856 1.00 97.50 96 ARG A N 1
ATOM 765 C CA . ARG A 1 96 ? 4.744 5.318 4.670 1.00 97.50 96 ARG A CA 1
ATOM 766 C C . ARG A 1 96 ? 5.633 4.112 4.391 1.00 97.50 96 ARG A C 1
ATOM 768 O O . ARG A 1 96 ? 6.451 4.167 3.473 1.00 97.50 96 ARG A O 1
ATOM 775 N N . ARG A 1 97 ? 5.464 3.022 5.146 1.00 97.69 97 ARG A N 1
ATOM 776 C CA . ARG A 1 97 ? 6.230 1.780 4.947 1.00 97.69 97 ARG A CA 1
ATOM 777 C C . ARG A 1 97 ? 5.982 1.181 3.569 1.00 97.69 97 ARG A C 1
ATOM 779 O O . ARG A 1 97 ? 6.929 0.856 2.856 1.00 97.69 97 ARG A O 1
ATOM 786 N N . ARG A 1 98 ? 4.718 1.085 3.165 1.00 98.19 98 ARG A N 1
ATOM 787 C CA . ARG A 1 98 ? 4.346 0.541 1.855 1.00 98.19 98 ARG A CA 1
ATOM 788 C C . ARG A 1 98 ? 4.821 1.429 0.713 1.00 98.19 98 ARG A C 1
ATOM 790 O O . ARG A 1 98 ? 5.371 0.910 -0.253 1.00 98.19 98 ARG A O 1
ATOM 797 N N . LEU A 1 99 ? 4.728 2.753 0.853 1.00 98.00 99 LEU A N 1
ATOM 798 C CA . LEU A 1 99 ? 5.274 3.703 -0.120 1.00 98.00 99 LEU A CA 1
ATOM 799 C C . LEU A 1 99 ? 6.780 3.502 -0.333 1.00 98.00 99 LEU A C 1
ATOM 801 O O . LEU A 1 99 ? 7.227 3.454 -1.476 1.00 98.00 99 LEU A O 1
ATOM 805 N N . GLN A 1 100 ? 7.557 3.343 0.742 1.00 97.44 100 GLN A N 1
ATOM 806 C CA . GLN A 1 100 ? 8.999 3.085 0.646 1.00 97.44 100 GLN A CA 1
ATOM 807 C C . GLN A 1 100 ? 9.298 1.813 -0.156 1.00 97.44 100 GLN A C 1
ATOM 809 O O . GLN A 1 100 ? 10.156 1.832 -1.037 1.00 97.44 100 GLN A O 1
ATOM 814 N N . LYS A 1 101 ? 8.556 0.728 0.090 1.00 97.81 101 LYS A N 1
ATOM 815 C CA . LYS A 1 101 ? 8.707 -0.524 -0.665 1.00 97.81 101 LYS A CA 1
ATOM 816 C C . LYS A 1 101 ? 8.306 -0.382 -2.127 1.00 97.81 101 LYS A C 1
ATOM 818 O O . LYS A 1 101 ? 9.027 -0.854 -3.000 1.00 97.8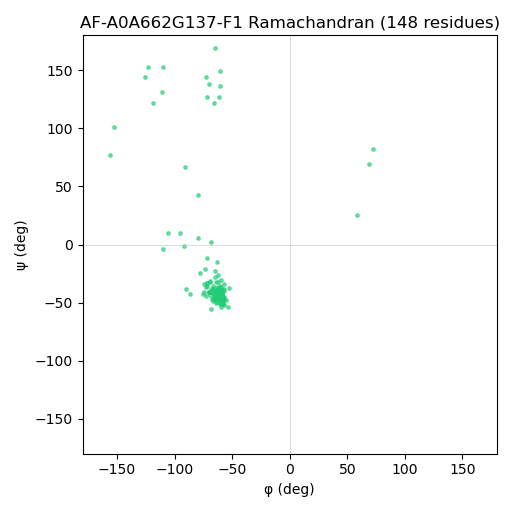1 101 LYS A O 1
ATOM 823 N N . ILE A 1 102 ? 7.188 0.292 -2.407 1.00 97.88 102 ILE A N 1
ATOM 824 C CA . ILE A 1 102 ? 6.737 0.568 -3.778 1.00 97.88 102 ILE A CA 1
ATOM 825 C C . ILE A 1 102 ? 7.814 1.351 -4.534 1.00 97.88 102 ILE A C 1
ATOM 827 O O . ILE A 1 102 ? 8.162 0.979 -5.652 1.00 97.88 102 ILE A O 1
ATOM 831 N N . LEU A 1 103 ? 8.385 2.390 -3.919 1.00 97.62 103 LEU A N 1
ATOM 832 C CA . LEU A 1 103 ? 9.485 3.149 -4.511 1.00 97.62 103 LEU A CA 1
ATOM 833 C C . LEU A 1 103 ? 10.720 2.270 -4.741 1.00 97.62 103 LEU A C 1
ATOM 835 O O . LEU A 1 103 ? 11.289 2.325 -5.824 1.00 97.62 103 LEU A O 1
ATOM 839 N N . GLY A 1 104 ? 11.097 1.416 -3.785 1.00 96.69 104 GLY A N 1
ATOM 840 C CA . GLY A 1 104 ? 12.215 0.478 -3.951 1.00 96.69 104 GLY A CA 1
ATOM 841 C C . GLY A 1 104 ? 12.028 -0.487 -5.128 1.00 96.69 104 GLY A C 1
ATOM 842 O O . GLY A 1 104 ? 12.952 -0.698 -5.917 1.00 96.69 104 GLY A O 1
ATOM 843 N N . ILE A 1 105 ? 10.813 -1.014 -5.299 1.00 96.56 105 ILE A N 1
ATOM 844 C CA . ILE A 1 105 ? 10.441 -1.855 -6.444 1.00 96.56 105 ILE A CA 1
ATOM 845 C C . ILE A 1 105 ? 10.601 -1.073 -7.753 1.00 96.56 105 ILE A C 1
ATOM 847 O O . ILE A 1 105 ? 11.253 -1.557 -8.677 1.00 96.56 105 ILE A O 1
ATOM 851 N N . VAL A 1 106 ? 10.025 0.132 -7.832 1.00 97.31 106 VAL A N 1
ATOM 852 C CA . VAL A 1 106 ? 10.072 0.968 -9.043 1.00 97.31 106 VAL A CA 1
ATOM 853 C C . VAL A 1 106 ? 11.510 1.320 -9.412 1.00 97.31 106 VAL A C 1
ATOM 855 O O . VAL A 1 106 ? 11.869 1.200 -10.578 1.00 97.31 106 VAL A O 1
ATOM 858 N N . SER A 1 107 ? 12.333 1.699 -8.433 1.00 95.25 107 SER A N 1
ATOM 859 C CA . SER A 1 107 ? 13.743 2.045 -8.646 1.00 95.25 107 SER A CA 1
ATOM 860 C C . SER A 1 107 ? 14.594 0.867 -9.126 1.00 95.25 107 SER A C 1
ATOM 862 O O . SER A 1 107 ? 15.652 1.082 -9.704 1.00 95.25 107 SER A O 1
ATOM 864 N N . THR A 1 108 ? 14.164 -0.372 -8.872 1.00 94.50 108 THR A N 1
ATOM 865 C CA . THR A 1 108 ? 14.881 -1.578 -9.320 1.00 94.50 108 THR A CA 1
ATOM 866 C C . THR A 1 108 ? 14.416 -2.025 -10.705 1.00 94.50 108 THR A C 1
ATOM 868 O O . THR A 1 108 ? 15.211 -2.498 -11.513 1.00 94.50 108 THR A O 1
ATOM 871 N N . ASN A 1 109 ? 13.115 -1.915 -10.979 1.00 93.62 109 ASN A N 1
ATOM 872 C CA . ASN A 1 109 ? 12.519 -2.287 -12.255 1.00 93.62 109 ASN A CA 1
ATOM 873 C C . ASN A 1 109 ? 11.250 -1.451 -12.498 1.00 93.62 109 ASN A C 1
ATOM 875 O O . ASN A 1 109 ? 10.181 -1.791 -11.972 1.00 93.62 109 ASN A O 1
ATOM 879 N N . PRO A 1 110 ? 11.310 -0.393 -13.327 1.00 93.88 110 PRO A N 1
ATOM 880 C CA . PRO A 1 110 ? 10.176 0.492 -13.580 1.00 93.88 110 PRO A CA 1
ATOM 881 C C . PRO A 1 110 ? 9.180 -0.106 -14.589 1.00 93.88 110 PRO A C 1
ATOM 883 O O . PRO A 1 110 ? 8.647 0.578 -15.463 1.00 93.88 110 PRO A O 1
ATOM 886 N N . ARG A 1 111 ? 8.874 -1.401 -14.456 1.00 94.69 111 ARG A N 1
ATOM 887 C CA . ARG A 1 111 ? 7.875 -2.111 -15.254 1.00 94.69 111 ARG A CA 1
ATOM 888 C C . ARG A 1 111 ? 6.770 -2.649 -14.357 1.00 94.69 111 ARG A C 1
ATOM 890 O O . ARG A 1 111 ? 7.017 -3.461 -13.470 1.00 94.69 111 ARG A O 1
ATOM 897 N N . ALA A 1 112 ? 5.538 -2.233 -14.639 1.00 92.31 112 ALA A N 1
ATOM 898 C CA . ALA A 1 112 ? 4.375 -2.695 -13.895 1.00 92.31 112 ALA A CA 1
ATOM 899 C C . ALA A 1 112 ? 4.208 -4.220 -14.023 1.00 92.31 112 ALA A C 1
ATOM 901 O O . ALA A 1 112 ? 4.148 -4.758 -15.132 1.00 92.31 112 ALA A O 1
ATOM 902 N N . SER A 1 113 ? 4.101 -4.903 -12.882 1.00 94.88 113 SER A N 1
ATOM 903 C CA . SER A 1 113 ? 3.811 -6.337 -12.795 1.00 94.88 113 SER A CA 1
ATOM 904 C C . SER A 1 113 ? 2.423 -6.579 -12.211 1.00 94.88 113 SER A C 1
ATOM 906 O O . SER A 1 113 ? 2.090 -6.050 -11.150 1.00 94.88 113 SER A O 1
ATOM 908 N N . LYS A 1 114 ? 1.631 -7.435 -12.871 1.00 93.88 114 LYS A N 1
ATOM 909 C CA . LYS A 1 114 ? 0.318 -7.858 -12.365 1.00 93.88 114 LYS A CA 1
ATOM 910 C C . LYS A 1 114 ? 0.435 -8.556 -11.006 1.00 93.88 114 LYS A C 1
ATOM 912 O O . LYS A 1 114 ? -0.352 -8.268 -10.117 1.00 93.88 114 LYS A O 1
ATOM 917 N N . GLU A 1 115 ? 1.453 -9.395 -10.828 1.00 94.62 115 GLU A N 1
ATOM 918 C CA . GLU A 1 115 ? 1.697 -10.119 -9.575 1.00 94.62 115 GLU A CA 1
ATOM 919 C C . GLU A 1 115 ? 1.933 -9.166 -8.394 1.00 94.62 115 GLU A C 1
ATOM 921 O O . GLU A 1 115 ? 1.400 -9.367 -7.305 1.00 94.62 115 GLU A O 1
ATOM 926 N N . LEU A 1 116 ? 2.700 -8.092 -8.612 1.00 95.44 116 LEU A N 1
ATOM 927 C CA . LEU A 1 116 ? 2.925 -7.070 -7.588 1.00 95.44 116 LEU A CA 1
ATOM 928 C C . LEU A 1 116 ? 1.664 -6.251 -7.328 1.00 95.44 116 LEU A C 1
ATOM 930 O O . LEU A 1 116 ? 1.335 -5.979 -6.175 1.00 95.44 116 LEU A O 1
ATOM 934 N N . MET A 1 117 ? 0.935 -5.898 -8.387 1.00 95.62 117 MET A N 1
ATOM 935 C CA . MET A 1 117 ? -0.333 -5.188 -8.262 1.00 95.62 117 MET A CA 1
ATOM 936 C C . MET A 1 117 ? -1.358 -5.998 -7.468 1.00 95.62 117 MET A C 1
ATOM 938 O O . MET A 1 117 ? -2.093 -5.415 -6.683 1.00 95.62 117 MET A O 1
ATOM 942 N N . ASP A 1 118 ? -1.399 -7.323 -7.586 1.00 96.06 118 ASP A N 1
ATOM 943 C CA . ASP A 1 118 ? -2.336 -8.157 -6.821 1.00 96.06 118 ASP A CA 1
ATOM 944 C C . ASP A 1 118 ? -2.106 -8.088 -5.295 1.00 96.06 118 ASP A C 1
ATOM 946 O O . ASP A 1 118 ? -3.007 -8.415 -4.523 1.00 96.06 118 ASP A O 1
ATOM 950 N N . LYS A 1 119 ? -0.949 -7.575 -4.848 1.00 97.31 119 LYS A N 1
ATOM 951 C CA . LYS A 1 119 ? -0.623 -7.321 -3.434 1.00 97.31 119 LYS A CA 1
ATOM 952 C C . LYS A 1 119 ? -0.982 -5.902 -2.954 1.00 97.31 119 LYS A C 1
ATOM 954 O O . LYS A 1 119 ? -0.748 -5.579 -1.789 1.00 97.31 119 LYS A O 1
ATOM 959 N N . MET A 1 120 ? -1.515 -5.049 -3.826 1.00 97.75 120 MET A N 1
ATOM 960 C CA . MET A 1 120 ? -1.730 -3.617 -3.589 1.00 97.75 120 MET A CA 1
ATOM 961 C C . MET A 1 120 ? -3.212 -3.252 -3.466 1.00 97.75 120 MET A C 1
ATOM 963 O O . MET A 1 120 ? -4.079 -3.867 -4.104 1.00 97.75 120 MET A O 1
ATOM 967 N N . SER A 1 121 ? -3.497 -2.178 -2.725 1.00 97.38 121 SER A N 1
ATOM 968 C CA . SER A 1 121 ? -4.813 -1.536 -2.796 1.00 97.38 121 SER A CA 1
ATOM 969 C C . SER A 1 121 ? -5.060 -0.926 -4.182 1.00 97.38 121 SER A C 1
ATOM 971 O O . SER A 1 121 ? -4.154 -0.802 -5.010 1.00 97.38 121 SER A O 1
ATOM 973 N N . PHE A 1 122 ? -6.295 -0.507 -4.456 1.00 96.38 122 PHE A N 1
ATOM 974 C CA . PHE A 1 122 ? -6.608 0.223 -5.681 1.00 96.38 122 PHE A CA 1
ATOM 975 C C . PHE A 1 122 ? -5.790 1.519 -5.817 1.00 96.38 122 PHE A C 1
ATOM 977 O O . PHE A 1 122 ? -5.217 1.785 -6.872 1.00 96.38 122 PHE A O 1
ATOM 984 N N . GLU A 1 123 ? -5.689 2.297 -4.743 1.00 96.75 123 GLU A N 1
ATOM 985 C CA . GLU A 1 123 ? -4.952 3.560 -4.701 1.00 96.75 123 GLU A CA 1
ATOM 986 C C . GLU A 1 123 ? -3.454 3.337 -4.970 1.00 96.75 123 GLU A C 1
ATOM 988 O O . GLU A 1 123 ? -2.841 4.041 -5.776 1.00 96.75 123 GLU A O 1
ATOM 993 N N . GLU A 1 124 ? -2.875 2.294 -4.370 1.00 98.00 124 GLU A N 1
ATOM 994 C CA . GLU A 1 124 ? -1.479 1.904 -4.581 1.00 98.00 124 GLU A CA 1
ATOM 995 C C . GLU A 1 124 ? -1.211 1.412 -6.004 1.00 98.00 124 GLU A C 1
ATOM 997 O O . GLU A 1 124 ? -0.180 1.751 -6.580 1.00 98.00 124 GLU A O 1
ATOM 1002 N N . LYS A 1 125 ? -2.142 0.664 -6.611 1.00 97.75 125 LYS A N 1
ATOM 1003 C CA . LYS A 1 125 ? -2.043 0.229 -8.016 1.00 97.75 125 LYS A CA 1
ATOM 1004 C C . LYS A 1 125 ? -1.931 1.419 -8.965 1.00 97.75 125 LYS A C 1
ATOM 1006 O O . LYS A 1 125 ? -1.120 1.392 -9.894 1.00 97.75 125 LYS A O 1
ATOM 1011 N N . VAL A 1 126 ? -2.744 2.453 -8.740 1.00 97.38 126 VAL A N 1
ATOM 1012 C CA . VAL A 1 126 ? -2.721 3.688 -9.537 1.00 97.38 126 VAL A CA 1
ATOM 1013 C C . VAL A 1 126 ? -1.379 4.402 -9.373 1.00 97.38 126 VAL A C 1
ATOM 1015 O O . VAL A 1 126 ? -0.755 4.766 -10.375 1.00 97.38 126 VAL A O 1
ATOM 1018 N N . LEU A 1 127 ? -0.905 4.543 -8.131 1.00 97.56 127 LEU A N 1
ATOM 1019 C CA . LEU A 1 127 ? 0.390 5.149 -7.826 1.00 97.56 127 LEU A CA 1
ATOM 1020 C C . LEU A 1 127 ? 1.546 4.380 -8.481 1.00 97.56 127 LEU A C 1
ATOM 1022 O O . LEU A 1 127 ? 2.319 4.967 -9.234 1.00 97.56 127 LEU A O 1
ATOM 1026 N N . TYR A 1 128 ? 1.637 3.070 -8.251 1.00 97.94 128 TYR A N 1
ATOM 1027 C CA . TYR A 1 128 ? 2.702 2.207 -8.764 1.00 97.94 128 TYR A CA 1
ATOM 1028 C C . TYR A 1 128 ? 2.790 2.243 -10.294 1.00 97.94 128 TYR A C 1
ATOM 1030 O O . TYR A 1 128 ? 3.863 2.472 -10.848 1.00 97.94 128 TYR A O 1
ATOM 1038 N N . ASN A 1 129 ? 1.658 2.104 -10.990 1.00 97.19 129 ASN A N 1
ATOM 1039 C CA . ASN A 1 129 ? 1.626 2.164 -12.452 1.00 97.19 129 ASN A CA 1
ATOM 1040 C C . ASN A 1 129 ? 2.085 3.530 -12.987 1.00 97.19 129 ASN A C 1
ATOM 1042 O O . ASN A 1 129 ? 2.776 3.603 -14.003 1.00 97.19 129 ASN A O 1
ATOM 1046 N N . THR A 1 130 ? 1.711 4.613 -12.303 1.00 98.00 130 THR A N 1
ATOM 1047 C CA . THR A 1 130 ? 2.136 5.969 -12.669 1.00 98.00 130 THR A CA 1
ATOM 1048 C C . THR A 1 130 ? 3.638 6.140 -12.464 1.00 98.00 130 THR A C 1
ATOM 1050 O O . THR A 1 130 ? 4.326 6.600 -13.371 1.00 98.00 130 THR A O 1
ATOM 1053 N N . LEU A 1 131 ? 4.164 5.698 -11.320 1.00 97.88 131 LEU A N 1
ATOM 1054 C CA . LEU A 1 131 ? 5.591 5.750 -11.009 1.00 97.88 131 LEU A CA 1
ATOM 1055 C C . LEU A 1 131 ? 6.429 4.953 -12.015 1.00 97.88 131 LEU A C 1
ATOM 1057 O O . LEU A 1 131 ? 7.388 5.502 -12.550 1.00 97.88 131 LEU A O 1
ATOM 1061 N N . CYS A 1 132 ? 6.045 3.712 -12.338 1.00 98.00 132 CYS A N 1
ATOM 1062 C CA . CYS A 1 132 ? 6.739 2.909 -13.350 1.00 98.00 132 CYS A CA 1
ATOM 1063 C C . CYS A 1 132 ? 6.822 3.637 -14.696 1.00 98.00 132 CYS A C 1
ATOM 1065 O O . CYS A 1 132 ? 7.896 3.727 -15.281 1.00 98.00 132 CYS A O 1
ATOM 1067 N N . LYS A 1 133 ? 5.706 4.199 -15.179 1.00 97.31 133 LYS A N 1
ATOM 1068 C CA . LYS A 1 133 ? 5.684 4.936 -16.453 1.00 97.31 133 LYS A CA 1
ATOM 1069 C C . LYS A 1 133 ? 6.591 6.161 -16.420 1.00 97.31 133 LYS A C 1
ATOM 1071 O O . LYS A 1 133 ? 7.342 6.374 -17.367 1.00 97.31 133 LYS A O 1
ATOM 1076 N N . THR A 1 134 ? 6.523 6.947 -15.348 1.00 98.12 134 THR A N 1
ATOM 1077 C CA . THR A 1 134 ? 7.320 8.169 -15.197 1.00 98.12 134 THR A CA 1
ATOM 1078 C C . THR A 1 134 ? 8.811 7.857 -15.135 1.00 98.12 134 THR A C 1
ATOM 1080 O O . THR A 1 134 ? 9.588 8.467 -15.866 1.00 98.12 134 THR A O 1
ATOM 1083 N N . VAL A 1 135 ? 9.210 6.881 -14.314 1.00 97.62 135 VAL A N 1
ATOM 1084 C CA . VAL A 1 135 ? 10.619 6.493 -14.162 1.00 97.62 135 VAL A CA 1
ATOM 1085 C C . VAL A 1 135 ? 11.149 5.875 -15.452 1.00 97.62 135 VAL A C 1
ATOM 1087 O O . VAL A 1 135 ? 12.175 6.327 -15.945 1.00 97.62 135 VAL A O 1
ATOM 1090 N N . ALA A 1 136 ? 10.417 4.948 -16.080 1.00 96.88 136 ALA A N 1
ATOM 1091 C CA . ALA A 1 136 ? 10.842 4.355 -17.348 1.00 96.88 136 ALA A CA 1
ATOM 1092 C C .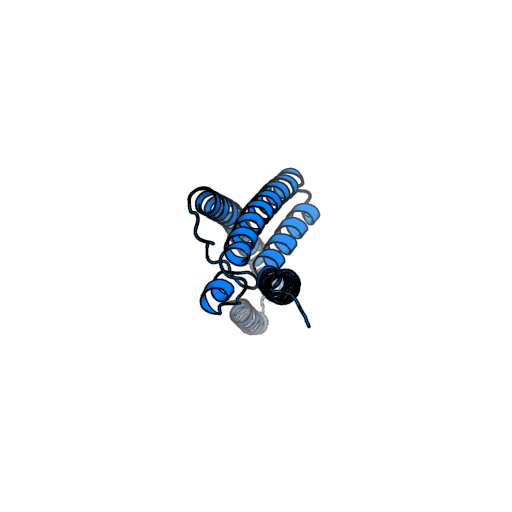 ALA A 1 136 ? 10.965 5.400 -18.470 1.00 96.88 136 ALA A C 1
ATOM 1094 O O . ALA A 1 136 ? 11.887 5.336 -19.282 1.00 96.88 136 ALA A O 1
ATOM 1095 N N . ALA A 1 137 ? 10.049 6.371 -18.550 1.00 96.94 137 ALA A N 1
ATOM 1096 C CA . ALA A 1 137 ? 10.141 7.447 -19.536 1.00 96.94 137 ALA A CA 1
ATOM 1097 C C . ALA A 1 137 ? 11.385 8.317 -19.305 1.00 96.94 137 ALA A C 1
ATOM 1099 O O . ALA A 1 137 ? 12.101 8.633 -20.258 1.00 96.94 137 ALA A O 1
ATOM 1100 N N . TRP A 1 138 ? 11.658 8.665 -18.046 1.00 97.06 138 TRP A N 1
ATOM 1101 C CA . TRP A 1 138 ? 12.833 9.440 -17.669 1.00 97.06 138 TRP A CA 1
ATOM 1102 C C . TRP A 1 138 ? 14.138 8.683 -17.942 1.00 97.06 138 TRP A C 1
ATOM 1104 O O . TRP A 1 138 ? 15.031 9.242 -18.573 1.00 97.06 138 TRP A O 1
ATOM 1114 N N . GLU A 1 139 ? 14.236 7.406 -17.563 1.00 95.06 139 GLU A N 1
ATOM 1115 C CA . GLU A 1 139 ? 15.408 6.568 -17.844 1.00 95.06 139 GLU A CA 1
ATOM 1116 C C . GLU A 1 139 ? 15.681 6.474 -19.346 1.00 95.06 139 GLU A C 1
ATOM 1118 O O . GLU A 1 139 ? 16.796 6.742 -19.784 1.00 95.06 139 GLU A O 1
ATOM 1123 N N . ASN A 1 140 ? 14.652 6.194 -20.154 1.00 94.81 140 ASN A N 1
ATOM 1124 C CA . ASN A 1 140 ? 14.784 6.131 -21.611 1.00 94.81 140 ASN A CA 1
ATOM 1125 C C . ASN A 1 140 ? 15.262 7.459 -22.214 1.00 94.81 140 ASN A C 1
ATOM 1127 O O . ASN A 1 140 ? 16.084 7.462 -23.132 1.00 94.81 140 ASN A O 1
ATOM 1131 N N . TYR A 1 141 ? 14.744 8.586 -21.718 1.00 96.19 141 TYR A N 1
ATOM 1132 C CA . TYR A 1 141 ? 15.197 9.909 -22.137 1.00 96.19 141 TYR A CA 1
ATOM 1133 C C . TYR A 1 141 ? 16.672 10.127 -21.776 1.00 96.19 141 TYR A C 1
ATOM 1135 O O . TYR A 1 141 ? 17.474 10.487 -22.639 1.00 96.19 141 TYR A O 1
ATOM 1143 N N . MET A 1 142 ? 17.048 9.848 -20.527 1.00 95.44 142 MET A N 1
ATOM 1144 C CA . MET A 1 142 ? 18.413 10.038 -20.042 1.00 95.44 142 MET A CA 1
ATOM 1145 C C . MET A 1 142 ? 19.416 9.125 -20.747 1.00 95.44 142 MET A C 1
ATOM 1147 O O . MET A 1 142 ? 20.510 9.577 -21.069 1.00 95.44 142 MET A O 1
ATOM 1151 N N . SER A 1 143 ? 19.055 7.876 -21.057 1.00 94.00 143 SER A N 1
ATOM 1152 C CA . SER A 1 143 ? 19.920 6.971 -21.823 1.00 94.00 143 SER A CA 1
ATOM 1153 C C . SER A 1 143 ? 20.235 7.512 -23.219 1.00 94.00 143 SER A C 1
ATOM 1155 O O . SER A 1 143 ? 21.374 7.409 -23.664 1.00 94.00 143 SER A O 1
ATOM 1157 N N . ARG A 1 144 ? 19.258 8.132 -23.896 1.00 93.94 144 ARG A N 1
ATOM 1158 C CA . ARG A 1 144 ? 19.475 8.779 -25.203 1.00 93.94 144 ARG A CA 1
ATOM 1159 C C . ARG A 1 144 ? 20.318 10.042 -25.082 1.00 93.94 144 ARG A C 1
ATOM 1161 O O . ARG A 1 144 ? 21.191 10.268 -25.907 1.00 93.94 144 ARG A O 1
ATOM 1168 N N . TYR A 1 145 ? 20.068 10.840 -24.046 1.00 93.75 145 TYR A N 1
ATOM 1169 C CA . TYR A 1 145 ? 20.821 12.064 -23.793 1.00 93.75 145 TYR A CA 1
ATOM 1170 C C . TYR A 1 145 ? 22.304 11.778 -23.498 1.00 93.75 145 TYR A C 1
ATOM 1172 O O . TYR A 1 145 ? 23.184 12.398 -24.087 1.00 93.75 145 TYR A O 1
ATOM 1180 N N . VAL A 1 146 ? 22.590 10.814 -22.615 1.00 92.75 146 VAL A N 1
ATOM 1181 C CA . VAL A 1 146 ? 23.963 10.433 -22.235 1.00 92.75 146 VAL A CA 1
ATOM 1182 C C . VAL A 1 146 ? 24.682 9.684 -23.358 1.00 92.75 146 VAL A C 1
ATOM 1184 O O . VAL A 1 146 ? 25.889 9.843 -23.513 1.00 92.75 146 VAL A O 1
ATOM 1187 N N . GLY A 1 147 ? 23.959 8.897 -24.159 1.00 79.38 147 GLY A N 1
ATOM 1188 C CA . GLY A 1 147 ? 24.516 8.130 -25.276 1.00 79.38 147 GLY A CA 1
ATOM 1189 C C . GLY A 1 147 ? 25.028 8.960 -26.458 1.00 79.38 147 GLY A C 1
ATOM 1190 O O . GLY A 1 147 ? 25.467 8.362 -27.433 1.00 79.38 147 GLY A O 1
ATOM 1191 N N . GLY A 1 148 ? 24.984 10.296 -26.376 1.00 62.00 148 GLY A N 1
ATOM 1192 C CA . GLY A 1 148 ? 25.278 11.190 -27.492 1.00 62.00 148 GLY A CA 1
ATOM 1193 C C . GLY A 1 148 ? 24.145 11.131 -28.507 1.00 62.00 148 GLY A C 1
ATOM 1194 O O . GLY A 1 148 ? 24.214 10.376 -29.470 1.00 62.00 148 GLY A O 1
ATOM 1195 N N . GLY A 1 149 ? 23.070 11.879 -28.259 1.00 56.34 149 GLY A N 1
ATOM 1196 C CA . GLY A 1 149 ? 22.063 12.104 -29.295 1.00 56.34 149 GLY A CA 1
ATOM 1197 C C . GLY A 1 149 ? 22.699 12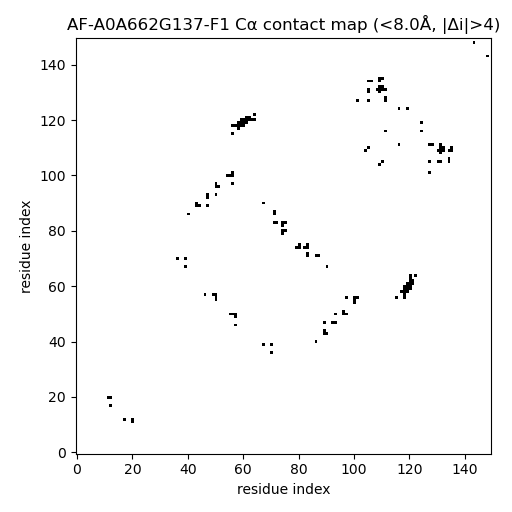.802 -30.500 1.00 56.34 149 GLY A C 1
ATOM 1198 O O . GLY A 1 149 ? 23.495 13.721 -30.298 1.00 56.34 149 GLY A O 1
ATOM 1199 N N . ASP 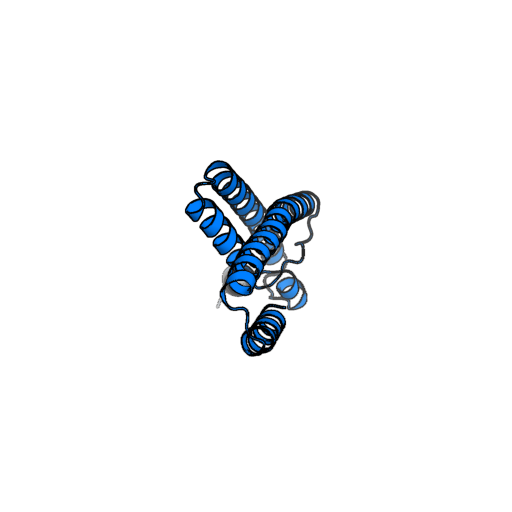A 1 150 ? 22.363 12.338 -31.707 1.00 51.31 150 ASP A N 1
ATOM 1200 C CA . ASP A 1 150 ? 22.620 13.048 -32.971 1.00 51.31 150 ASP A CA 1
ATOM 1201 C C . ASP A 1 150 ? 22.112 14.502 -32.928 1.00 51.31 150 ASP A C 1
ATOM 1203 O O . ASP A 1 150 ? 21.018 14.737 -32.351 1.00 51.31 150 ASP A O 1
#

pLDDT: mean 84.45, std 17.5, range [40.75, 98.19]